Protein AF-W1XT17-F1 (afdb_monomer_lite)

Secondary structure (DSSP, 8-state):
---EEEEEE-GGGT-SSHHHHHHHHHHHHHHHHHHHHTT-EEEEEE--

Organism: NCBI:txid408170

Radius of gyration: 11.73 Å; chains: 1; bounding box: 19×19×35 Å

Structure (mmCIF, N/CA/C/O backbone):
data_AF-W1XT17-F1
#
_entry.id   AF-W1XT17-F1
#
loop_
_atom_site.group_PDB
_atom_site.id
_atom_site.type_symbol
_atom_site.label_atom_id
_atom_site.label_alt_id
_atom_site.label_comp_id
_atom_site.label_asym_id
_atom_site.label_entity_id
_atom_site.label_seq_id
_atom_site.pdbx_PDB_ins_code
_atom_site.Cartn_x
_atom_site.Cartn_y
_atom_site.Cartn_z
_atom_site.occupancy
_atom_site.B_iso_or_equiv
_atom_site.auth_seq_id
_atom_site.auth_comp_id
_atom_site.auth_asym_id
_atom_site.auth_atom_id
_atom_site.pdbx_PDB_model_num
ATOM 1 N N . MET A 1 1 ? -5.955 -0.866 21.269 1.00 80.44 1 MET A N 1
ATOM 2 C CA . MET A 1 1 ? -7.035 0.086 20.923 1.00 80.44 1 MET A CA 1
ATOM 3 C C . MET A 1 1 ? -7.017 0.308 19.425 1.00 80.44 1 MET A C 1
ATOM 5 O O . MET A 1 1 ? -5.946 0.582 18.894 1.00 80.44 1 MET A O 1
ATOM 9 N N . SER A 1 2 ? -8.174 0.206 18.773 1.00 91.88 2 SER A N 1
ATOM 10 C CA . SER A 1 2 ? -8.323 0.603 17.371 1.00 91.88 2 SER A CA 1
ATOM 11 C C . SER A 1 2 ? -8.143 2.121 17.229 1.00 91.88 2 SER A C 1
ATOM 13 O O . SER A 1 2 ? -8.498 2.877 18.134 1.00 91.88 2 SER A O 1
ATOM 15 N N . LYS A 1 3 ? -7.534 2.557 16.125 1.00 97.62 3 LYS A N 1
ATOM 16 C CA . LYS A 1 3 ? -7.255 3.962 15.796 1.00 97.62 3 LYS A CA 1
ATOM 17 C C . LYS A 1 3 ? -7.519 4.163 14.308 1.00 97.62 3 LYS A C 1
ATOM 19 O O . LYS A 1 3 ? -7.350 3.224 13.533 1.00 97.62 3 LYS A O 1
ATOM 24 N N . LYS A 1 4 ? -7.874 5.391 13.931 1.00 97.94 4 LYS A N 1
ATOM 25 C CA . LYS A 1 4 ? -7.905 5.843 12.538 1.00 97.94 4 LYS A CA 1
ATOM 26 C C . LYS A 1 4 ? -6.545 6.447 12.187 1.00 97.94 4 LYS A C 1
ATOM 28 O O . LYS A 1 4 ? -6.100 7.373 12.864 1.00 97.94 4 LYS A O 1
ATOM 33 N N . ILE A 1 5 ? -5.878 5.896 11.177 1.00 98.00 5 ILE A N 1
ATOM 34 C CA . ILE A 1 5 ? -4.522 6.262 10.756 1.00 98.00 5 ILE A CA 1
ATOM 35 C C . ILE A 1 5 ? -4.582 6.778 9.321 1.00 98.00 5 ILE A C 1
ATOM 37 O O . ILE A 1 5 ? -5.059 6.079 8.432 1.00 98.00 5 ILE A O 1
ATOM 41 N N . VAL A 1 6 ? -4.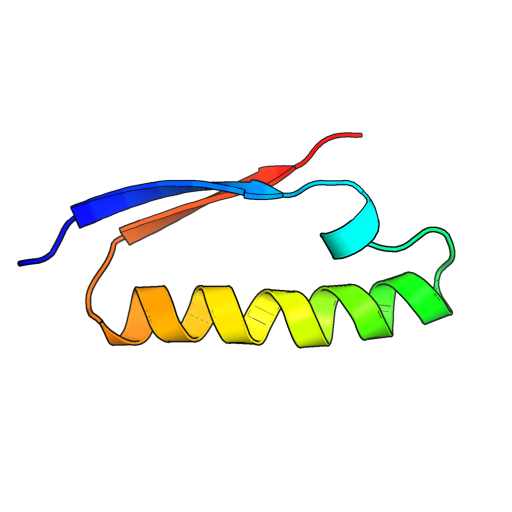069 7.985 9.090 1.00 97.56 6 VAL A N 1
ATOM 42 C CA . VAL A 1 6 ? -3.815 8.498 7.739 1.00 97.56 6 VAL A CA 1
ATOM 43 C C . VAL A 1 6 ? -2.352 8.229 7.409 1.00 97.56 6 VAL A C 1
ATOM 45 O O . VAL A 1 6 ? -1.463 8.728 8.098 1.00 97.56 6 VAL A O 1
ATOM 48 N N . LEU A 1 7 ? -2.108 7.417 6.385 1.00 96.62 7 LEU A N 1
ATOM 49 C CA . LEU A 1 7 ? -0.784 6.993 5.952 1.00 96.62 7 LEU A CA 1
ATOM 50 C C . LEU A 1 7 ? -0.454 7.616 4.592 1.00 96.62 7 LEU A C 1
ATOM 52 O O . LEU A 1 7 ? -0.980 7.182 3.570 1.00 96.62 7 LEU A O 1
ATOM 56 N N . ALA A 1 8 ? 0.434 8.612 4.592 1.00 96.94 8 ALA A N 1
ATOM 57 C CA . ALA A 1 8 ? 0.920 9.267 3.380 1.00 96.94 8 ALA A CA 1
ATOM 58 C C . ALA A 1 8 ? 2.208 8.601 2.874 1.00 96.94 8 ALA A C 1
ATOM 60 O O . ALA A 1 8 ? 3.254 8.672 3.520 1.00 96.94 8 ALA A O 1
ATOM 61 N N . LEU A 1 9 ? 2.124 7.945 1.719 1.00 95.75 9 LEU A N 1
ATOM 62 C CA . LEU A 1 9 ? 3.229 7.248 1.071 1.00 95.75 9 LEU A CA 1
ATOM 63 C C . LEU A 1 9 ? 4.090 8.212 0.239 1.00 95.75 9 LEU A C 1
ATOM 65 O O . LEU A 1 9 ? 3.574 9.030 -0.525 1.00 95.75 9 LEU A O 1
ATOM 69 N N . GLY A 1 10 ? 5.414 8.091 0.367 1.00 92.25 10 GLY A N 1
ATOM 70 C CA . GLY A 1 10 ? 6.385 8.783 -0.488 1.00 92.25 10 GLY A CA 1
ATOM 71 C C . GLY A 1 10 ? 6.653 8.039 -1.803 1.00 92.25 10 GLY A C 1
ATOM 72 O O . GLY A 1 10 ? 6.266 6.882 -1.957 1.00 92.25 10 GLY A O 1
ATOM 73 N N . GLY A 1 11 ? 7.366 8.673 -2.744 1.00 86.62 11 GLY A N 1
ATOM 74 C CA . GLY A 1 11 ? 7.662 8.082 -4.063 1.00 86.62 11 GLY A CA 1
ATOM 75 C C . GLY A 1 11 ? 8.412 6.745 -3.994 1.00 86.62 11 GLY A C 1
ATOM 76 O O . GLY A 1 11 ? 8.137 5.835 -4.767 1.00 86.62 11 GLY A O 1
ATOM 77 N N . ASN A 1 12 ? 9.263 6.549 -2.983 1.00 87.62 12 ASN A N 1
ATOM 78 C CA . ASN A 1 12 ? 9.974 5.288 -2.739 1.00 87.62 12 ASN A CA 1
ATOM 79 C C . ASN A 1 12 ? 9.051 4.101 -2.402 1.00 87.62 12 ASN A C 1
ATOM 81 O O . ASN A 1 12 ? 9.453 2.950 -2.557 1.00 87.62 12 ASN A O 1
ATOM 85 N N . ALA A 1 13 ? 7.837 4.370 -1.916 1.00 92.19 13 ALA A N 1
ATOM 86 C CA . ALA A 1 13 ? 6.836 3.346 -1.636 1.00 92.19 13 ALA A CA 1
ATOM 87 C C . ALA A 1 13 ? 6.066 2.921 -2.899 1.00 92.19 13 ALA A C 1
ATOM 89 O O . ALA A 1 13 ? 5.406 1.877 -2.885 1.00 92.19 13 ALA A O 1
ATOM 90 N N . LEU A 1 14 ? 6.163 3.725 -3.964 1.00 92.06 14 LEU A N 1
ATOM 91 C CA . LEU A 1 14 ? 5.517 3.495 -5.247 1.00 92.06 14 LEU A CA 1
ATOM 92 C C .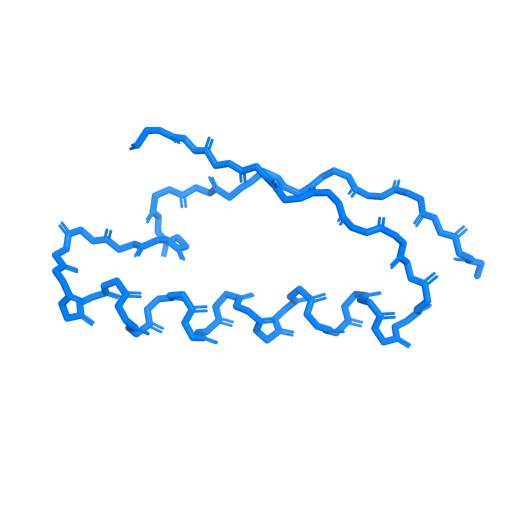 LEU A 1 14 ? 6.494 3.034 -6.315 1.00 92.06 14 LEU A C 1
ATOM 94 O O . LEU A 1 14 ? 6.104 2.147 -7.038 1.00 92.06 14 LEU A O 1
ATOM 98 N N . GLY A 1 15 ? 7.733 3.526 -6.385 1.00 91.19 15 GLY A N 1
ATOM 99 C CA . GLY A 1 15 ? 8.704 3.178 -7.432 1.00 91.19 15 GLY A CA 1
ATOM 100 C C . GLY A 1 15 ? 8.553 4.005 -8.717 1.00 91.19 15 GLY A C 1
ATOM 101 O O . GLY A 1 15 ? 7.504 4.596 -8.971 1.00 91.19 15 GLY A O 1
ATOM 102 N N . ASP A 1 16 ? 9.612 4.034 -9.532 1.00 90.69 16 ASP A N 1
ATOM 103 C CA . ASP A 1 16 ? 9.748 5.011 -10.629 1.00 90.69 16 ASP A CA 1
ATOM 104 C C . ASP A 1 16 ? 9.361 4.474 -12.022 1.00 90.69 16 ASP A C 1
ATOM 106 O O . ASP A 1 16 ? 8.962 5.241 -12.895 1.00 90.69 16 ASP A O 1
ATOM 110 N N . ASP A 1 17 ? 9.455 3.159 -12.245 1.00 94.06 17 ASP A N 1
ATOM 111 C CA . ASP A 1 17 ? 9.061 2.486 -13.492 1.00 94.06 17 ASP A CA 1
ATOM 112 C C . ASP A 1 17 ? 8.080 1.334 -13.219 1.00 94.06 17 ASP A C 1
ATOM 114 O O . ASP A 1 17 ? 7.875 0.945 -12.072 1.00 94.06 17 ASP A O 1
ATOM 118 N N . LEU A 1 18 ? 7.469 0.754 -14.257 1.00 93.75 18 LEU A N 1
ATOM 119 C CA . LEU A 1 18 ? 6.454 -0.298 -14.091 1.00 93.75 18 LEU A CA 1
ATOM 120 C C . LEU A 1 18 ? 6.940 -1.507 -13.271 1.00 93.75 18 LEU A C 1
ATOM 122 O O . LEU A 1 18 ? 6.196 -2.041 -12.446 1.00 93.75 18 LEU A O 1
ATOM 126 N N . ALA A 1 19 ? 8.176 -1.962 -13.483 1.00 95.94 19 ALA A N 1
ATOM 127 C CA . ALA A 1 19 ? 8.709 -3.125 -12.777 1.00 95.94 19 ALA A CA 1
ATOM 128 C C . ALA A 1 19 ? 9.036 -2.782 -11.316 1.00 95.94 19 ALA A C 1
ATOM 130 O O . ALA A 1 19 ? 8.706 -3.544 -10.399 1.00 95.94 19 ALA A O 1
ATOM 131 N N . GLY A 1 20 ? 9.635 -1.611 -11.099 1.00 95.06 20 GLY A N 1
ATOM 132 C CA . GLY A 1 20 ? 9.884 -1.019 -9.794 1.00 95.06 20 GLY A CA 1
ATOM 133 C C . GLY A 1 20 ? 8.590 -0.816 -9.019 1.00 95.06 20 GLY A C 1
ATOM 134 O O . GLY A 1 20 ? 8.543 -1.157 -7.840 1.00 95.06 20 GLY A O 1
ATOM 135 N N . GLN A 1 21 ? 7.523 -0.387 -9.694 1.00 94.44 21 GLN A N 1
ATOM 136 C CA 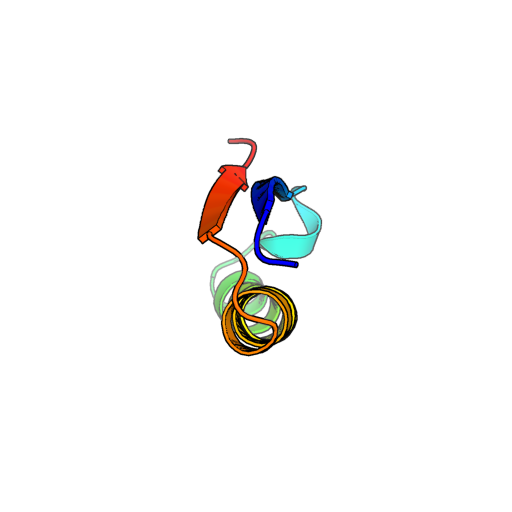. GLN A 1 21 ? 6.219 -0.164 -9.087 1.00 94.44 21 GLN A CA 1
ATOM 137 C C . GLN A 1 21 ? 5.574 -1.440 -8.583 1.00 94.44 21 GLN A C 1
ATOM 139 O O . GLN A 1 21 ? 5.181 -1.522 -7.417 1.00 94.44 21 GLN A O 1
ATOM 144 N N . MET A 1 22 ? 5.552 -2.484 -9.410 1.00 95.25 22 MET A N 1
ATOM 145 C CA . MET A 1 22 ? 5.047 -3.788 -8.981 1.00 95.25 22 MET A CA 1
ATOM 146 C C . MET A 1 22 ? 5.792 -4.314 -7.749 1.00 95.25 22 MET A C 1
ATOM 148 O O . MET A 1 22 ? 5.180 -4.889 -6.845 1.00 95.25 22 MET A O 1
ATOM 152 N N . LYS A 1 23 ? 7.113 -4.109 -7.687 1.00 96.19 23 LYS A N 1
ATOM 153 C CA . LYS A 1 23 ? 7.930 -4.541 -6.549 1.00 96.19 23 LYS A CA 1
ATOM 154 C C . LYS A 1 23 ? 7.686 -3.682 -5.307 1.00 96.19 23 LYS A C 1
ATOM 156 O O . LYS A 1 23 ? 7.483 -4.235 -4.226 1.00 96.19 23 LYS A O 1
ATOM 161 N N . ALA A 1 24 ? 7.713 -2.360 -5.452 1.00 95.44 24 ALA A N 1
ATOM 162 C CA . ALA A 1 24 ? 7.578 -1.412 -4.352 1.00 95.44 24 ALA A CA 1
ATOM 163 C C . ALA A 1 24 ? 6.192 -1.506 -3.709 1.00 95.44 24 ALA A C 1
ATOM 165 O O . ALA A 1 24 ? 6.103 -1.694 -2.498 1.00 95.44 24 ALA A O 1
ATOM 166 N N . VAL A 1 25 ? 5.118 -1.520 -4.507 1.00 95.00 25 VAL A N 1
ATOM 167 C CA . VAL A 1 25 ? 3.745 -1.640 -3.992 1.00 95.00 25 VAL A CA 1
ATOM 168 C C . VAL A 1 25 ? 3.537 -2.964 -3.260 1.00 95.00 25 VAL A C 1
ATOM 170 O O . VAL A 1 25 ? 2.909 -2.984 -2.202 1.00 95.00 25 VAL A O 1
ATOM 173 N N . LYS A 1 26 ? 4.115 -4.069 -3.751 1.00 96.06 26 LYS A N 1
ATOM 174 C CA . LYS A 1 26 ? 4.043 -5.363 -3.058 1.00 96.06 26 LYS A CA 1
ATOM 175 C C . LYS A 1 26 ? 4.666 -5.293 -1.662 1.00 96.06 26 LYS A C 1
ATOM 177 O O . LYS A 1 26 ? 4.065 -5.783 -0.711 1.00 96.06 26 LYS A O 1
ATOM 182 N N . ILE A 1 27 ? 5.823 -4.648 -1.527 1.00 95.62 27 ILE A N 1
ATOM 183 C CA . ILE A 1 27 ? 6.490 -4.462 -0.230 1.00 95.62 27 ILE A CA 1
ATOM 184 C C . ILE A 1 27 ? 5.668 -3.527 0.666 1.00 95.62 27 ILE A C 1
ATOM 186 O O . ILE A 1 27 ? 5.357 -3.880 1.801 1.00 95.62 27 ILE A O 1
ATOM 190 N N . THR A 1 28 ? 5.260 -2.369 0.144 1.00 96.38 28 THR A N 1
ATOM 191 C CA . THR A 1 28 ? 4.480 -1.361 0.876 1.00 96.38 28 THR A CA 1
ATOM 192 C C . THR A 1 28 ? 3.159 -1.927 1.399 1.00 96.38 28 THR A C 1
ATOM 194 O O . THR A 1 28 ? 2.768 -1.642 2.532 1.00 96.38 28 THR A O 1
ATOM 197 N N . SER A 1 29 ? 2.491 -2.777 0.614 1.00 96.75 29 SER A N 1
ATOM 198 C CA . SER A 1 29 ? 1.218 -3.389 1.001 1.00 96.75 29 SER A CA 1
ATOM 199 C C . SER A 1 29 ? 1.321 -4.250 2.263 1.00 96.75 29 SER A C 1
ATOM 201 O O . SER A 1 29 ? 0.382 -4.258 3.055 1.00 96.75 29 SER A O 1
ATOM 203 N N . GLN A 1 30 ? 2.468 -4.895 2.512 1.00 97.12 30 GLN A N 1
ATOM 204 C CA . GLN A 1 30 ? 2.657 -5.721 3.705 1.00 97.12 30 GLN A CA 1
ATOM 205 C C . GLN A 1 30 ? 2.560 -4.882 4.984 1.00 97.12 30 GLN A C 1
ATOM 207 O O . GLN A 1 30 ? 1.815 -5.230 5.895 1.00 97.12 30 GLN A O 1
ATOM 212 N N . ALA A 1 31 ? 3.229 -3.726 5.017 1.00 95.19 31 ALA A N 1
ATOM 213 C CA . ALA A 1 31 ? 3.186 -2.828 6.169 1.00 95.19 31 ALA A CA 1
ATOM 214 C C . ALA A 1 31 ? 1.769 -2.284 6.434 1.00 95.19 31 ALA A C 1
ATOM 216 O O . ALA A 1 31 ? 1.369 -2.110 7.584 1.00 95.19 31 ALA A O 1
ATOM 217 N N . ILE A 1 32 ? 0.990 -2.039 5.375 1.00 97.56 32 ILE A N 1
ATOM 218 C CA . ILE A 1 32 ? -0.407 -1.594 5.489 1.00 97.56 32 ILE A CA 1
ATOM 219 C C . ILE A 1 32 ? -1.274 -2.708 6.083 1.00 97.56 32 ILE A C 1
ATOM 221 O O . ILE A 1 32 ? -2.062 -2.456 6.996 1.00 97.56 32 ILE A O 1
ATOM 225 N N . VAL A 1 33 ? -1.112 -3.942 5.598 1.00 97.62 33 VAL A N 1
ATOM 226 C CA . VAL A 1 33 ? -1.855 -5.105 6.100 1.00 97.62 33 VAL A CA 1
ATOM 227 C C . VAL A 1 33 ? -1.547 -5.357 7.573 1.00 97.62 33 VAL A C 1
ATOM 229 O O . VAL A 1 33 ? -2.472 -5.626 8.334 1.00 97.62 33 VAL A O 1
ATOM 232 N N . ASP A 1 34 ? -0.300 -5.188 8.010 1.00 97.69 34 ASP A N 1
ATOM 233 C CA . ASP A 1 34 ? 0.076 -5.375 9.414 1.00 97.69 34 ASP A CA 1
ATOM 234 C C . ASP A 1 34 ? -0.624 -4.366 10.346 1.00 97.69 34 ASP A C 1
ATOM 236 O O . ASP A 1 34 ? -1.004 -4.711 11.468 1.00 97.69 34 ASP A O 1
ATOM 240 N N . LEU A 1 35 ? -0.846 -3.124 9.894 1.00 97.19 35 LEU A N 1
ATOM 241 C CA . LEU A 1 35 ? -1.615 -2.116 10.639 1.00 97.19 35 LEU A CA 1
ATOM 242 C C . LEU A 1 35 ? -3.104 -2.473 10.707 1.00 97.19 35 LEU A C 1
ATOM 244 O O . LEU A 1 35 ? -3.733 -2.332 11.758 1.00 97.19 35 LEU A O 1
ATOM 248 N N . ILE A 1 36 ? -3.663 -2.966 9.601 1.00 97.69 36 ILE A N 1
ATOM 249 C CA . ILE A 1 36 ? -5.055 -3.429 9.545 1.00 97.69 36 ILE A CA 1
ATOM 250 C C . ILE A 1 36 ? -5.244 -4.652 10.454 1.00 97.69 36 ILE A C 1
ATOM 252 O O . ILE A 1 36 ? -6.221 -4.715 11.199 1.00 97.69 36 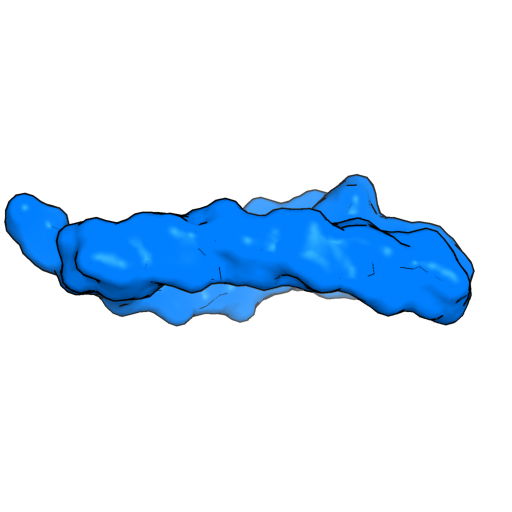ILE A O 1
ATOM 256 N N . ALA A 1 37 ? -4.291 -5.588 10.466 1.00 97.94 37 ALA A N 1
ATOM 257 C CA . ALA A 1 37 ? -4.312 -6.781 11.313 1.00 97.94 37 ALA A CA 1
ATOM 258 C C . ALA A 1 37 ? -4.267 -6.447 12.815 1.00 97.94 37 ALA A C 1
ATOM 260 O O . ALA A 1 37 ? -4.850 -7.161 13.628 1.00 97.94 37 ALA A O 1
ATOM 261 N N . GLN A 1 38 ? -3.648 -5.323 13.189 1.00 97.31 38 GLN A N 1
ATOM 262 C CA . GLN A 1 38 ? -3.694 -4.771 14.552 1.00 97.31 38 GLN A CA 1
ATOM 263 C C . GLN A 1 38 ? -5.047 -4.116 14.902 1.00 97.31 38 GLN A C 1
ATOM 265 O O . GLN A 1 38 ? -5.245 -3.640 16.023 1.00 97.31 38 GLN A O 1
ATOM 270 N N . GLY A 1 39 ? -5.996 -4.103 13.962 1.00 97.62 39 GLY A N 1
ATOM 271 C CA . GLY A 1 39 ? -7.348 -3.583 14.132 1.00 97.62 39 GLY A CA 1
ATOM 272 C C . GLY A 1 39 ? -7.472 -2.082 13.879 1.00 97.62 39 GLY A C 1
ATOM 273 O O . GLY A 1 39 ? -8.409 -1.464 14.387 1.00 97.62 39 GLY A O 1
ATOM 274 N N . HIS A 1 40 ? -6.532 -1.465 13.157 1.00 98.19 40 HIS A N 1
ATOM 275 C CA . HIS A 1 40 ? -6.603 -0.049 12.793 1.00 98.19 40 HIS A CA 1
ATOM 276 C C . HIS A 1 40 ? -7.378 0.174 11.489 1.00 98.19 40 HIS A C 1
ATOM 278 O O . HIS A 1 40 ? -7.292 -0.617 10.554 1.00 98.19 40 HIS A O 1
ATOM 284 N N . GLU A 1 41 ? -8.100 1.292 11.412 1.00 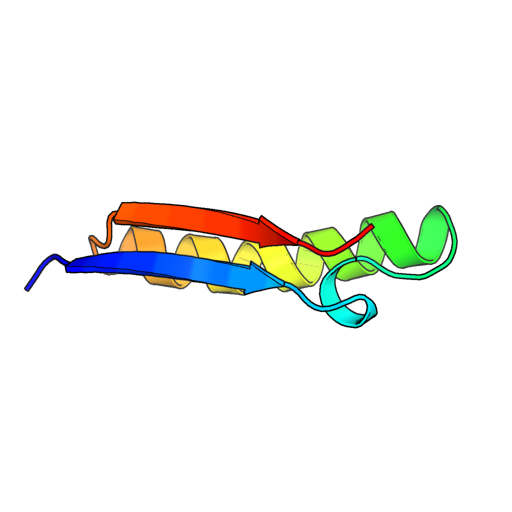98.12 41 GLU A N 1
ATOM 285 C CA . GLU A 1 41 ? -8.662 1.788 10.155 1.00 98.12 41 GLU A CA 1
ATOM 286 C C . GLU A 1 41 ? -7.595 2.645 9.470 1.00 98.12 41 GLU A C 1
ATOM 288 O O . GLU A 1 41 ? -7.129 3.633 10.044 1.00 98.12 41 GLU A O 1
ATOM 293 N N . VAL A 1 42 ? -7.186 2.262 8.262 1.00 98.12 42 VAL A N 1
ATOM 294 C CA . VAL A 1 42 ? -6.080 2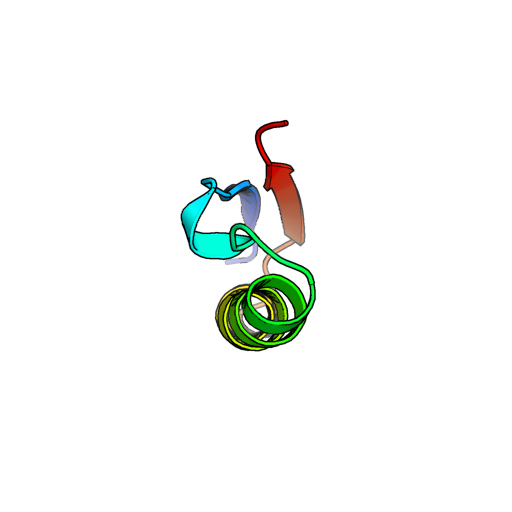.904 7.543 1.00 98.12 42 VAL A CA 1
ATOM 295 C C . VAL A 1 42 ? -6.608 3.609 6.297 1.00 98.12 42 VAL A C 1
ATOM 297 O O . VAL A 1 42 ? -7.244 2.991 5.449 1.00 98.12 42 VAL A O 1
ATOM 300 N N . ILE A 1 43 ? -6.315 4.903 6.177 1.00 98.06 43 ILE A N 1
ATOM 301 C CA . ILE A 1 43 ? -6.564 5.723 4.988 1.00 98.06 43 ILE A CA 1
ATOM 302 C C . ILE A 1 43 ? -5.213 5.951 4.318 1.00 98.06 43 ILE A C 1
ATOM 304 O O . ILE A 1 43 ? -4.334 6.571 4.912 1.00 98.06 43 ILE A O 1
ATOM 308 N N . VAL A 1 44 ? -5.039 5.446 3.100 1.00 97.38 44 VAL A N 1
ATOM 309 C CA . VAL A 1 44 ? -3.772 5.543 2.362 1.00 97.38 44 VAL A CA 1
ATOM 310 C C . VAL A 1 44 ? -3.839 6.707 1.378 1.00 97.38 44 VAL A C 1
ATOM 312 O O . VAL A 1 44 ? -4.794 6.819 0.612 1.00 97.38 44 VAL A O 1
ATOM 315 N N . THR A 1 45 ? -2.820 7.559 1.386 1.00 96.81 45 THR A N 1
ATOM 316 C CA . THR A 1 45 ? -2.610 8.624 0.399 1.00 96.81 45 THR A CA 1
ATOM 317 C C . THR A 1 45 ? -1.196 8.519 -0.164 1.00 96.81 45 THR A C 1
ATOM 319 O O . THR A 1 45 ? -0.349 7.818 0.390 1.00 96.81 45 THR A O 1
ATOM 322 N N . HIS A 1 46 ? -0.917 9.196 -1.270 1.00 94.56 46 HIS A N 1
ATOM 323 C CA . HIS A 1 46 ? 0.428 9.290 -1.828 1.00 94.56 46 HIS A CA 1
ATOM 324 C C . HIS A 1 46 ? 0.623 10.636 -2.534 1.00 94.56 46 HIS A C 1
ATOM 326 O O . HIS A 1 46 ? -0.315 11.430 -2.630 1.00 94.56 46 HIS A O 1
ATOM 332 N N . GLY A 1 47 ? 1.855 10.900 -2.980 1.00 89.00 47 GLY A N 1
ATOM 333 C CA . GLY A 1 47 ? 2.175 12.027 -3.862 1.00 89.00 47 GLY A CA 1
ATOM 334 C C . GLY A 1 47 ? 1.593 11.870 -5.273 1.00 89.00 47 GLY A C 1
ATOM 335 O O . GLY A 1 47 ? 0.622 11.149 -5.468 1.00 89.00 47 GLY A O 1
ATOM 336 N N . ASN A 1 48 ? 2.186 12.544 -6.257 1.00 77.44 48 ASN A N 1
ATOM 337 C CA . ASN A 1 48 ? 1.864 12.329 -7.671 1.00 77.44 48 ASN A CA 1
ATOM 338 C C . ASN A 1 48 ? 2.716 11.191 -8.234 1.00 77.44 48 ASN A C 1
ATOM 340 O O . ASN A 1 48 ? 3.956 11.351 -8.166 1.00 77.44 48 ASN A O 1
#

Sequence (48 aa):
MSKKIVLALGGNALGDDLAGQMKAVKITSQAIVDLIAQGHEVIVTHGN

pLDDT: mean 94.71, std 4.33, range [77.44, 98.19]

InterPro domains:
  IPR036393 Acetylglutamate kinase-like superfamily [G3DSA:3.40.1160.10] (1-48)
  IPR036393 Acetylglutamate kinase-like superfamily [SSF53633] (3-48)

Foldseek 3Di:
DEEEEEAEDEQQLQADDPVRRVVSVVVNVVVVVVSVVVVYHYHYHYDD